Protein AF-A0AAN5CYM4-F1 (afdb_monomer_lite)

Radius of gyration: 32.14 Å; chains: 1; bounding box: 66×29×94 Å

InterPro domains:
  IPR053286 Nematode receptor-like srab [PTHR46561] (85-152)

pLDDT: mean 82.26, std 7.5, range [49.12, 93.06]

Secondary structure (DSSP, 8-state):
-HHHHHHHHHHHHH-HHHHHHHHHHHHHHHHHHHHHHHHHHGGGG----HHHHHHHHHHHHHHHHHHHHHHHHHHHHHHHHHHHHHHHHHHHHHHHHHHHHHHHHHHHHHHHHHHHHHHHTT--GGGHHHHHHHHHHHTTHHHHHHHHHTT-

Structure (mmCIF, N/CA/C/O backbone):
data_AF-A0AAN5CYM4-F1
#
_entry.id   AF-A0AAN5CYM4-F1
#
loop_
_atom_site.group_PDB
_atom_site.id
_atom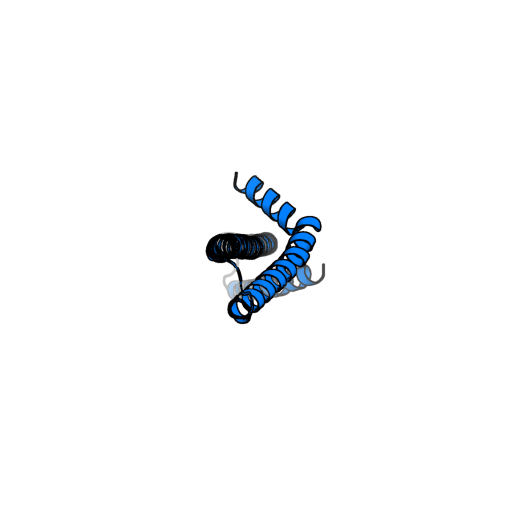_site.type_symbol
_atom_site.label_atom_id
_atom_site.label_alt_id
_atom_site.label_comp_id
_atom_site.label_asym_id
_atom_site.label_entity_id
_atom_site.label_seq_id
_atom_site.pdbx_PDB_ins_code
_atom_site.Cartn_x
_atom_site.Cartn_y
_atom_site.Cartn_z
_atom_site.occupancy
_atom_site.B_iso_or_equiv
_atom_site.auth_seq_id
_atom_site.auth_comp_id
_atom_site.auth_asym_id
_atom_site.auth_atom_id
_atom_site.pdbx_PDB_model_num
ATOM 1 N N . MET A 1 1 ? -12.577 7.439 -14.307 1.00 61.38 1 MET A N 1
ATOM 2 C CA . MET A 1 1 ? -12.907 6.388 -13.323 1.00 61.38 1 MET A CA 1
ATOM 3 C C . MET A 1 1 ? -11.675 5.782 -12.650 1.00 61.38 1 MET A C 1
ATOM 5 O O . MET A 1 1 ? -11.422 6.176 -11.529 1.00 61.38 1 MET A O 1
ATOM 9 N N . LEU A 1 2 ? -10.866 4.908 -13.283 1.00 70.88 2 LEU A N 1
ATOM 10 C CA . LEU A 1 2 ? -9.696 4.299 -12.599 1.00 70.88 2 LEU A CA 1
ATOM 11 C C . LEU A 1 2 ? -8.661 5.344 -12.127 1.00 70.88 2 LEU A C 1
ATOM 13 O O . LEU A 1 2 ? -8.159 5.253 -11.011 1.00 70.88 2 LEU A O 1
ATOM 17 N N . ASN A 1 3 ? -8.380 6.354 -12.961 1.00 75.44 3 ASN A N 1
ATOM 18 C CA . ASN A 1 3 ? -7.470 7.445 -12.595 1.00 75.44 3 ASN A CA 1
ATOM 19 C C . ASN A 1 3 ? -7.988 8.272 -11.413 1.00 75.44 3 ASN A C 1
ATOM 21 O O . ASN A 1 3 ? -7.217 8.554 -10.509 1.00 75.44 3 ASN A O 1
ATOM 25 N N . GLU A 1 4 ? -9.281 8.601 -11.388 1.00 77.88 4 GLU A N 1
ATOM 26 C CA . GLU A 1 4 ? -9.890 9.384 -10.300 1.00 77.88 4 GLU A CA 1
ATOM 27 C C . GLU A 1 4 ? -9.833 8.607 -8.979 1.00 77.88 4 GLU A C 1
ATOM 29 O O . GLU A 1 4 ? -9.371 9.133 -7.975 1.00 77.88 4 GLU A O 1
ATOM 34 N N . THR A 1 5 ? -10.168 7.309 -8.995 1.00 75.44 5 THR A N 1
ATOM 35 C CA . THR A 1 5 ? -10.060 6.469 -7.791 1.00 75.44 5 THR A CA 1
ATOM 36 C C . THR A 1 5 ? -8.624 6.320 -7.289 1.00 75.44 5 THR A C 1
ATOM 38 O O . THR A 1 5 ? -8.405 6.160 -6.090 1.00 75.44 5 THR A O 1
ATOM 41 N N . LEU A 1 6 ? -7.641 6.359 -8.195 1.00 73.94 6 LEU A N 1
ATOM 42 C CA . LEU A 1 6 ? -6.227 6.285 -7.839 1.00 73.94 6 LEU A CA 1
ATOM 43 C C . LEU A 1 6 ? -5.735 7.615 -7.255 1.00 73.94 6 LEU A C 1
ATOM 45 O O . LEU A 1 6 ? -5.018 7.602 -6.261 1.00 73.94 6 LEU A O 1
ATOM 49 N N . GLU A 1 7 ? -6.133 8.748 -7.836 1.00 79.69 7 GLU A N 1
ATOM 50 C CA . GLU A 1 7 ? -5.806 10.084 -7.326 1.00 79.69 7 GLU A CA 1
ATOM 51 C C . GLU A 1 7 ? -6.397 10.311 -5.934 1.00 79.69 7 GLU A C 1
ATOM 53 O O . GLU A 1 7 ? -5.678 10.751 -5.036 1.00 79.69 7 GLU A O 1
ATOM 58 N N . ASP A 1 8 ? -7.650 9.909 -5.717 1.00 78.06 8 ASP A N 1
ATOM 59 C CA . ASP A 1 8 ? -8.285 9.961 -4.401 1.00 78.06 8 ASP A CA 1
ATOM 60 C C . ASP A 1 8 ? -7.533 9.080 -3.395 1.00 78.06 8 ASP A C 1
ATOM 62 O O . ASP A 1 8 ? -7.207 9.522 -2.292 1.00 78.06 8 ASP A O 1
ATOM 66 N N . ALA A 1 9 ? -7.188 7.843 -3.767 1.00 70.38 9 ALA A N 1
ATOM 67 C CA . ALA A 1 9 ? -6.444 6.936 -2.896 1.00 70.38 9 ALA A CA 1
ATOM 68 C C . ALA A 1 9 ? -5.044 7.468 -2.547 1.00 70.38 9 ALA A C 1
ATOM 70 O O . ALA A 1 9 ? -4.625 7.380 -1.389 1.00 70.38 9 ALA A O 1
ATOM 71 N N . ILE A 1 10 ? -4.334 8.052 -3.517 1.00 77.75 10 ILE A N 1
ATOM 72 C CA . ILE A 1 10 ? -3.033 8.694 -3.300 1.00 77.75 10 ILE A CA 1
ATOM 73 C C . ILE A 1 10 ? -3.204 9.876 -2.345 1.00 77.75 10 ILE A C 1
ATOM 75 O O . ILE A 1 10 ? -2.502 9.936 -1.335 1.00 77.75 10 ILE A O 1
ATOM 79 N N . PHE A 1 11 ? -4.187 10.744 -2.585 1.00 82.38 11 PHE A N 1
ATOM 80 C CA . PHE A 1 11 ? -4.492 11.883 -1.722 1.00 82.38 11 PHE A CA 1
ATOM 81 C C . PHE A 1 11 ? -4.794 11.453 -0.278 1.00 82.38 11 PHE A C 1
ATOM 83 O O . PHE A 1 11 ? -4.251 12.019 0.676 1.00 82.38 11 PHE A O 1
ATOM 90 N N . TYR A 1 12 ? -5.593 10.398 -0.095 1.00 75.44 12 TYR A N 1
ATOM 91 C CA . TYR A 1 12 ? -5.875 9.830 1.224 1.00 75.44 12 TYR A CA 1
ATOM 92 C C . TYR A 1 12 ? -4.632 9.221 1.879 1.00 75.44 12 TYR A C 1
ATOM 94 O O . TYR A 1 12 ? -4.428 9.409 3.080 1.00 75.44 12 TYR A O 1
ATOM 102 N N . SER A 1 13 ? -3.785 8.532 1.112 1.00 74.88 13 SER A N 1
ATOM 103 C CA . SER A 1 13 ? -2.544 7.942 1.625 1.00 74.88 13 SER A CA 1
ATOM 104 C C . SER A 1 13 ? -1.519 9.001 2.043 1.00 74.88 13 SER A C 1
ATOM 106 O O . SER A 1 13 ? -0.808 8.823 3.036 1.00 74.88 13 SER A O 1
ATOM 108 N N . GLU A 1 14 ? -1.471 10.133 1.335 1.00 82.81 14 GLU A N 1
ATOM 109 C CA . GLU A 1 14 ? -0.535 11.212 1.626 1.00 82.81 14 GLU A CA 1
ATOM 110 C C . GLU A 1 14 ? -1.007 12.107 2.772 1.00 82.81 14 GLU A C 1
ATOM 112 O O . GLU A 1 14 ? -0.173 12.613 3.529 1.00 82.81 14 GLU A O 1
ATOM 117 N N . SER A 1 15 ? -2.322 12.218 2.978 1.00 86.81 15 SER A N 1
ATOM 118 C CA . SER A 1 15 ? -2.929 13.077 3.992 1.00 86.81 15 SER A CA 1
ATOM 119 C C . SER A 1 15 ? -2.412 12.797 5.410 1.00 86.81 15 SER A C 1
ATOM 121 O O . SER A 1 15 ? -2.691 11.768 6.032 1.00 86.81 15 SER A O 1
ATOM 123 N N . VAL A 1 16 ? -1.688 13.774 5.969 1.00 86.56 16 VAL A N 1
ATOM 124 C CA . VAL A 1 16 ? -1.220 13.772 7.368 1.00 86.56 16 VAL A CA 1
ATOM 125 C C . VAL A 1 16 ? -2.398 13.629 8.332 1.00 86.56 16 VAL A C 1
ATOM 127 O O . VAL A 1 16 ? -2.294 12.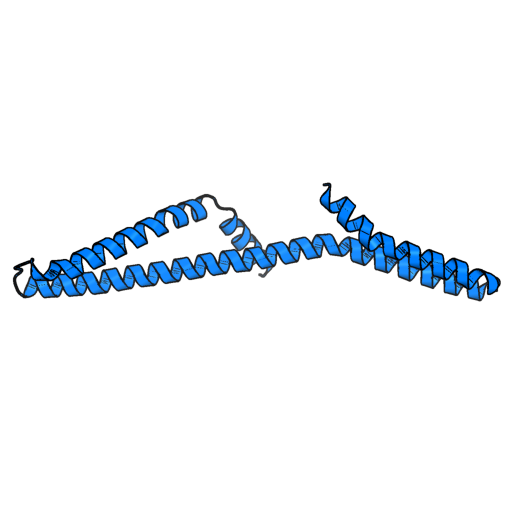943 9.346 1.00 86.56 16 VAL A O 1
ATOM 130 N N . TYR A 1 17 ? -3.542 14.222 7.985 1.00 87.00 17 TYR A N 1
ATOM 131 C CA . TYR A 1 17 ? -4.753 14.164 8.791 1.00 87.00 17 TYR A CA 1
ATOM 132 C C . TYR A 1 17 ? -5.255 12.728 8.979 1.00 87.00 17 TYR A C 1
ATOM 134 O O . TYR A 1 17 ? -5.535 12.336 10.111 1.00 87.00 17 TYR A O 1
ATOM 142 N N . LEU A 1 18 ? -5.309 11.922 7.911 1.00 81.75 18 LEU A N 1
ATOM 143 C CA . LEU A 1 18 ? -5.763 10.529 8.000 1.00 81.75 18 LEU A CA 1
ATOM 144 C C . LEU A 1 18 ? -4.815 9.690 8.869 1.00 81.75 18 LEU A C 1
ATOM 146 O O . LEU A 1 18 ? -5.270 8.925 9.719 1.00 81.75 18 LEU A O 1
ATOM 150 N N . ARG A 1 19 ? -3.498 9.881 8.719 1.00 82.88 19 ARG A N 1
ATOM 151 C CA . ARG A 1 19 ? -2.488 9.174 9.525 1.00 82.88 19 ARG A CA 1
ATOM 152 C C . ARG A 1 19 ? -2.579 9.533 11.004 1.00 82.88 19 ARG A C 1
ATOM 154 O O . ARG A 1 19 ? -2.575 8.640 11.845 1.00 82.88 19 ARG A O 1
ATOM 161 N N . VAL A 1 20 ? -2.705 10.823 11.322 1.00 87.44 20 VAL A N 1
ATOM 162 C CA . VAL A 1 20 ? -2.874 11.297 12.705 1.00 87.44 20 VAL A CA 1
ATOM 163 C C . VAL A 1 20 ? -4.190 10.786 13.287 1.00 87.44 20 VAL A C 1
ATOM 165 O O . VAL A 1 20 ? -4.211 10.294 14.412 1.00 87.44 20 VAL A O 1
ATOM 168 N N . MET A 1 21 ? -5.280 10.831 12.518 1.00 86.94 21 MET A N 1
ATOM 169 C CA . MET A 1 21 ? -6.576 10.315 12.950 1.00 86.94 21 MET A CA 1
ATOM 170 C C . MET A 1 21 ? -6.504 8.820 13.282 1.00 86.94 21 MET A C 1
ATOM 172 O O . MET A 1 21 ? -6.947 8.428 14.359 1.00 86.94 21 MET A O 1
ATOM 176 N N . LEU A 1 22 ? -5.922 7.995 12.405 1.00 84.25 22 LEU A N 1
ATOM 177 C CA . LEU A 1 22 ? -5.741 6.558 12.643 1.00 84.25 22 LEU A CA 1
ATOM 178 C C . LEU A 1 22 ? -4.835 6.294 13.855 1.00 84.25 22 LEU A C 1
ATOM 180 O O . LEU A 1 22 ? -5.161 5.454 14.699 1.00 84.25 22 LEU A O 1
ATOM 184 N N . ALA A 1 23 ? -3.737 7.044 13.981 1.00 86.62 23 ALA A N 1
ATOM 185 C CA . ALA A 1 23 ? -2.792 6.923 15.089 1.00 86.62 23 ALA A CA 1
ATOM 186 C C . ALA A 1 23 ? -3.410 7.291 16.444 1.00 86.62 23 ALA A C 1
ATOM 188 O O . ALA A 1 23 ? -3.042 6.700 17.453 1.00 86.62 23 ALA A O 1
ATOM 189 N N . VAL A 1 24 ? -4.358 8.231 16.480 1.00 90.19 24 VAL A N 1
ATOM 190 C CA . VAL A 1 24 ? -5.070 8.629 17.705 1.00 90.19 24 VAL A CA 1
ATOM 191 C C . VAL A 1 24 ? -6.263 7.713 17.992 1.00 90.19 24 VAL A C 1
ATOM 193 O O . VAL A 1 24 ? -6.499 7.349 19.143 1.00 90.19 24 VAL A O 1
ATOM 196 N N . ARG A 1 25 ? -7.020 7.299 16.971 1.00 86.94 25 ARG A N 1
ATOM 197 C CA . ARG A 1 25 ? -8.218 6.461 17.155 1.00 86.94 25 ARG A CA 1
ATOM 198 C C . ARG A 1 25 ? -7.891 5.038 17.597 1.00 86.94 25 ARG A C 1
ATOM 200 O O . ARG A 1 25 ? -8.600 4.500 18.442 1.00 86.94 25 ARG A O 1
ATOM 207 N N . THR A 1 26 ? -6.806 4.454 17.094 1.00 84.88 26 THR A N 1
ATOM 208 C CA . THR A 1 26 ? -6.377 3.093 17.459 1.00 84.88 26 THR A CA 1
ATOM 209 C C . THR A 1 26 ? -6.125 2.921 18.969 1.00 84.88 26 THR A C 1
ATOM 211 O O . THR A 1 26 ? -6.740 2.039 19.571 1.00 84.88 26 THR A O 1
ATOM 214 N N . PRO A 1 27 ? -5.300 3.748 19.645 1.00 89.88 27 PRO A N 1
ATOM 215 C CA . PRO A 1 27 ? -5.083 3.618 21.084 1.00 89.88 27 PRO A CA 1
ATOM 216 C C . PRO A 1 27 ? -6.343 3.939 21.893 1.00 89.88 27 PRO A C 1
ATOM 218 O O . PRO A 1 27 ? -6.588 3.273 22.896 1.00 89.88 27 PRO A O 1
ATOM 221 N N . LEU A 1 28 ? -7.175 4.893 21.456 1.00 85.56 28 LEU A N 1
ATOM 222 C CA . LEU A 1 28 ? -8.454 5.179 22.114 1.00 85.56 28 LEU A CA 1
ATOM 223 C C . LEU A 1 28 ? -9.401 3.974 22.073 1.00 85.56 28 LEU A C 1
ATOM 225 O O . LEU A 1 28 ? -10.020 3.659 23.087 1.00 85.56 28 LEU A O 1
ATOM 229 N N . LEU A 1 29 ? -9.476 3.269 20.941 1.00 87.75 29 LEU A N 1
ATOM 230 C CA . LEU A 1 29 ? -10.248 2.034 20.809 1.00 87.75 29 LEU A CA 1
ATOM 231 C C . LEU A 1 29 ? -9.725 0.945 21.759 1.00 87.75 29 LEU A C 1
ATOM 233 O O . LEU A 1 29 ? -10.515 0.302 22.448 1.00 87.75 29 LEU A O 1
ATOM 237 N N . CYS A 1 30 ? -8.404 0.772 21.846 1.00 89.44 30 CYS A N 1
ATOM 238 C CA . CYS A 1 30 ? -7.787 -0.178 22.773 1.00 89.44 30 CYS A CA 1
ATOM 239 C C . CYS A 1 30 ? -8.100 0.164 24.236 1.00 89.44 30 CYS A C 1
ATOM 241 O O . CYS A 1 30 ? -8.495 -0.715 25.002 1.00 89.44 30 CYS A O 1
ATOM 243 N N . ILE A 1 31 ? -7.978 1.439 24.621 1.00 90.62 31 ILE A N 1
ATOM 244 C CA . ILE A 1 31 ? -8.317 1.913 25.969 1.00 90.62 31 ILE A CA 1
ATOM 245 C C . ILE A 1 31 ? -9.800 1.662 26.256 1.00 90.62 31 ILE A C 1
ATOM 247 O O . ILE A 1 31 ? -10.130 1.130 27.313 1.00 90.62 31 ILE A O 1
ATOM 251 N N . ALA A 1 32 ? -10.691 1.984 25.315 1.00 86.44 32 ALA A N 1
ATOM 252 C CA . ALA A 1 32 ? -12.125 1.756 25.461 1.00 86.44 32 ALA A CA 1
ATOM 253 C C . ALA A 1 32 ? -12.445 0.270 25.680 1.00 86.44 32 ALA A C 1
ATOM 255 O O . ALA A 1 32 ? -13.188 -0.053 26.602 1.00 86.44 32 ALA A O 1
ATOM 256 N N . LEU A 1 33 ? -11.839 -0.636 24.905 1.00 88.75 33 LEU A N 1
ATOM 257 C CA . LEU A 1 33 ? -12.013 -2.082 25.072 1.00 88.75 33 LEU A CA 1
ATOM 258 C C . LEU A 1 33 ? -11.501 -2.574 26.431 1.00 88.75 33 LEU A C 1
ATOM 260 O O . LEU A 1 33 ? -12.191 -3.342 27.100 1.00 88.75 33 LEU A O 1
ATOM 264 N N . VAL A 1 34 ? -10.334 -2.102 26.878 1.00 92.69 34 VAL A N 1
ATOM 265 C CA . VAL A 1 34 ? -9.786 -2.448 28.200 1.00 92.69 34 VAL A CA 1
ATOM 266 C C . VAL A 1 34 ? -10.715 -1.970 29.316 1.00 92.69 34 VAL A C 1
ATOM 268 O O . VAL A 1 34 ? -11.047 -2.748 30.210 1.00 92.69 34 VAL A O 1
ATOM 271 N N . LEU A 1 35 ? -11.193 -0.725 29.248 1.00 88.81 35 LEU A N 1
ATOM 272 C CA . LEU A 1 35 ? -12.150 -0.183 30.215 1.00 88.81 35 LEU A CA 1
ATOM 273 C C . LEU A 1 35 ? -13.465 -0.970 30.212 1.00 88.81 35 LEU A C 1
ATOM 275 O O . LEU A 1 35 ? -14.013 -1.243 31.279 1.00 88.81 35 LEU A O 1
ATOM 279 N N . LEU A 1 36 ? -13.940 -1.389 29.037 1.00 88.44 36 LEU A N 1
ATOM 280 C CA . LEU A 1 36 ? -15.147 -2.199 28.885 1.00 88.44 36 LEU A CA 1
ATOM 281 C C . LEU A 1 36 ? -14.987 -3.573 29.559 1.00 88.44 36 LEU A C 1
ATOM 283 O O . LEU A 1 36 ? -15.875 -4.013 30.290 1.00 88.44 36 LEU A O 1
ATOM 287 N N . VAL A 1 37 ? -13.835 -4.226 29.381 1.00 90.38 37 VAL A N 1
ATOM 288 C CA . VAL A 1 37 ? -13.506 -5.501 30.039 1.00 90.38 37 VAL A CA 1
ATOM 289 C C . VAL A 1 37 ? -13.405 -5.327 31.556 1.00 90.38 37 VAL A C 1
ATOM 291 O O . VAL A 1 37 ? -13.994 -6.109 32.301 1.00 90.38 37 VAL A O 1
ATOM 294 N N . ILE A 1 38 ? -12.726 -4.280 32.036 1.00 93.06 38 ILE A N 1
ATOM 295 C CA . ILE A 1 38 ? -12.613 -3.982 33.474 1.00 93.06 38 ILE A CA 1
ATOM 296 C C . ILE A 1 38 ? -13.997 -3.742 34.089 1.00 93.06 38 ILE A C 1
ATOM 298 O O . ILE A 1 38 ? -14.287 -4.263 35.171 1.00 93.06 38 ILE A O 1
ATOM 302 N N . LEU A 1 39 ? -14.859 -2.986 33.405 1.00 87.62 39 LEU A N 1
ATOM 303 C CA . LEU A 1 39 ? -16.237 -2.745 33.826 1.00 87.62 39 LEU A CA 1
ATOM 304 C C . LEU A 1 39 ? -17.020 -4.063 33.907 1.00 87.62 39 LEU A C 1
ATOM 306 O O . LEU A 1 39 ? -17.709 -4.309 34.897 1.00 87.62 39 LEU A O 1
ATOM 310 N N . HIS A 1 40 ? -16.868 -4.937 32.908 1.00 88.00 40 HIS A N 1
ATOM 311 C CA . HIS A 1 40 ? -17.527 -6.240 32.879 1.00 88.00 40 HIS A CA 1
ATOM 312 C C . HIS A 1 40 ? -17.088 -7.142 34.038 1.00 88.00 40 HIS A C 1
ATOM 314 O O . HIS A 1 40 ? -17.931 -7.744 34.700 1.00 88.00 40 HIS A O 1
ATOM 320 N N . LEU A 1 41 ? -15.787 -7.206 34.332 1.00 92.25 41 LEU A N 1
ATOM 321 C CA . LEU A 1 41 ? -15.248 -8.015 35.430 1.00 92.25 41 LEU A CA 1
ATOM 322 C C . LEU A 1 41 ? -15.708 -7.501 36.803 1.00 92.25 41 LEU A C 1
ATOM 324 O O . LEU A 1 41 ? -16.038 -8.284 37.697 1.00 92.25 41 LEU A O 1
ATOM 328 N N . ASN A 1 42 ? -15.797 -6.180 36.967 1.00 91.19 42 ASN A N 1
ATOM 329 C CA . ASN A 1 42 ? -16.236 -5.557 38.216 1.00 91.19 42 ASN A CA 1
ATOM 330 C C . ASN A 1 42 ? -17.763 -5.437 38.352 1.00 91.19 42 ASN A C 1
ATOM 332 O O . ASN A 1 42 ? -18.231 -4.944 39.379 1.00 91.19 42 ASN A O 1
ATOM 336 N N . ARG A 1 43 ? -18.555 -5.932 37.385 1.00 87.38 43 ARG A N 1
ATOM 337 C CA . ARG A 1 43 ? -20.027 -5.806 37.389 1.00 87.38 43 ARG A CA 1
ATOM 338 C C . ARG A 1 43 ? -20.689 -6.323 38.667 1.00 87.38 43 ARG A C 1
ATOM 340 O O . ARG A 1 43 ? -21.712 -5.796 39.080 1.00 87.38 43 ARG A O 1
ATOM 347 N N . HIS A 1 44 ? -20.107 -7.347 39.292 1.00 85.12 44 HIS A N 1
ATOM 348 C CA . HIS A 1 44 ? -20.663 -8.001 40.478 1.00 85.12 44 HIS A CA 1
ATOM 349 C C . HIS A 1 44 ? -20.626 -7.114 41.734 1.00 85.12 44 HIS A C 1
ATOM 351 O O . HIS A 1 44 ? -21.388 -7.354 42.663 1.00 85.12 44 HIS A O 1
ATOM 357 N N . LYS A 1 45 ? -19.760 -6.090 41.769 1.00 87.19 45 LYS A N 1
ATOM 358 C CA . LYS A 1 45 ? -19.649 -5.154 42.902 1.00 87.19 45 LYS A CA 1
ATOM 359 C C . LYS A 1 45 ? -20.693 -4.040 42.863 1.00 87.19 45 LYS A C 1
ATOM 361 O O . LYS A 1 45 ? -20.907 -3.371 43.870 1.00 87.19 45 LYS A O 1
ATOM 366 N N . PHE A 1 46 ? -21.341 -3.827 41.721 1.00 79.50 46 PHE A N 1
ATOM 367 C CA . PHE A 1 46 ? -22.370 -2.808 41.583 1.00 79.50 46 PHE A CA 1
ATOM 368 C C . PHE A 1 46 ? -23.710 -3.368 42.078 1.00 79.50 46 PHE A C 1
ATOM 370 O O . PHE A 1 46 ? -24.414 -4.067 41.352 1.00 79.50 46 PHE A O 1
ATOM 377 N N . VAL A 1 47 ? -24.062 -3.053 43.331 1.00 65.81 47 VAL A N 1
ATOM 378 C CA . VAL A 1 47 ? -25.382 -3.325 43.934 1.00 65.81 47 VAL A CA 1
ATOM 379 C C . VAL A 1 47 ? -26.397 -2.341 43.349 1.00 65.81 47 VAL A C 1
ATOM 381 O O . VAL A 1 47 ? -26.797 -1.358 43.965 1.00 65.81 47 VAL A O 1
ATOM 384 N N . ALA A 1 48 ? -26.739 -2.556 42.087 1.00 64.31 48 ALA A N 1
ATOM 385 C CA . ALA A 1 48 ? -27.651 -1.720 41.331 1.00 64.31 48 ALA A CA 1
ATOM 386 C C . ALA A 1 48 ? -29.052 -2.345 41.319 1.00 64.31 48 ALA A C 1
ATOM 388 O O . ALA A 1 48 ? -29.193 -3.554 41.128 1.00 64.31 48 ALA A O 1
ATOM 389 N N . HIS A 1 49 ? -30.096 -1.521 41.471 1.00 86.75 49 HIS A N 1
ATOM 390 C CA . HIS A 1 49 ? -31.479 -1.936 41.218 1.00 86.75 49 HIS A CA 1
ATOM 391 C C . HIS A 1 49 ? -31.598 -2.655 39.863 1.00 86.75 49 HIS A C 1
ATOM 393 O O . HIS A 1 49 ? -30.907 -2.312 38.901 1.00 86.75 49 HIS A O 1
ATOM 399 N N . HIS A 1 50 ? -32.514 -3.623 39.774 1.00 89.06 50 HIS A N 1
ATOM 400 C CA . HIS A 1 50 ? -32.711 -4.471 38.592 1.00 89.06 50 HIS A CA 1
ATOM 401 C C . HIS A 1 50 ? -32.801 -3.676 37.270 1.00 89.06 50 HIS A C 1
ATOM 403 O O . HIS A 1 50 ? -32.208 -4.070 36.268 1.00 89.06 50 HIS A O 1
ATOM 409 N N . SER A 1 51 ? -33.465 -2.514 37.272 1.00 90.94 51 SER A N 1
ATOM 410 C CA . SER A 1 51 ? -33.575 -1.628 36.101 1.00 90.94 51 SER A CA 1
ATOM 411 C C . SER A 1 51 ? -32.230 -1.057 35.630 1.00 90.94 51 SER A C 1
ATOM 413 O O . SER A 1 51 ? -31.969 -1.011 34.428 1.00 90.94 51 SER A O 1
ATOM 415 N N . LEU A 1 52 ? -31.349 -0.668 36.555 1.00 85.69 52 LEU A N 1
ATOM 416 C CA . LEU A 1 52 ? -30.031 -0.115 36.235 1.00 85.69 52 LEU A CA 1
ATOM 417 C C . LEU A 1 52 ? -29.087 -1.194 35.680 1.00 85.69 52 LEU A C 1
ATOM 419 O O . LEU A 1 52 ? -28.290 -0.912 34.789 1.00 85.69 52 LEU A O 1
ATOM 423 N N . SER A 1 53 ? -29.223 -2.445 36.136 1.00 86.44 53 SER A N 1
ATOM 424 C CA . SER A 1 53 ? -28.467 -3.575 35.579 1.00 86.44 53 SER A CA 1
ATOM 425 C C . SER A 1 53 ? -28.824 -3.844 34.110 1.00 86.44 53 SER A C 1
ATOM 427 O O . SER A 1 53 ? -27.932 -4.042 33.283 1.00 86.44 53 SER A O 1
ATOM 429 N N . VAL A 1 54 ? -30.116 -3.788 33.757 1.00 90.25 54 VAL A N 1
ATOM 430 C CA . VAL A 1 54 ? -30.578 -3.955 32.366 1.00 90.25 54 VAL A CA 1
ATOM 431 C C . VAL A 1 54 ? -30.044 -2.837 31.470 1.00 90.25 54 VAL A C 1
ATOM 433 O O . VAL A 1 54 ? -29.525 -3.120 30.388 1.00 90.25 54 VAL A O 1
ATOM 436 N N . LEU A 1 55 ? -30.110 -1.582 31.931 1.00 88.94 55 LEU A N 1
ATOM 437 C CA . LEU A 1 55 ? -29.579 -0.440 31.183 1.00 88.94 55 LEU A CA 1
ATOM 438 C C . LEU A 1 55 ? -28.070 -0.579 30.942 1.00 88.94 55 LEU A C 1
ATOM 440 O O . LEU A 1 55 ? -27.612 -0.370 29.820 1.00 88.94 55 LEU A O 1
ATOM 444 N N . LEU A 1 56 ? -27.306 -0.977 31.965 1.00 86.31 56 LEU A N 1
ATOM 445 C CA . LEU A 1 56 ? -25.859 -1.159 31.847 1.00 86.31 56 LEU A CA 1
ATOM 446 C C . LEU A 1 56 ? -25.504 -2.282 30.861 1.00 86.31 56 LEU A C 1
ATOM 448 O O . LEU A 1 56 ? -24.582 -2.116 30.068 1.00 86.31 56 LEU A O 1
ATOM 452 N N . ASN A 1 57 ? -26.253 -3.391 30.854 1.00 87.44 57 ASN A N 1
ATOM 453 C CA . ASN A 1 57 ? -26.062 -4.470 29.879 1.00 87.44 57 ASN A CA 1
ATOM 454 C C . ASN A 1 57 ? -26.374 -4.011 28.448 1.00 87.44 57 ASN A C 1
ATOM 456 O O . ASN A 1 57 ? -25.613 -4.315 27.534 1.00 87.44 57 ASN A O 1
ATOM 460 N N . CYS A 1 58 ? -27.455 -3.251 28.250 1.00 90.12 58 CYS A N 1
ATOM 461 C CA . CYS A 1 58 ? -27.796 -2.687 26.942 1.00 90.12 58 CYS A CA 1
ATOM 462 C C . CYS A 1 58 ? -26.700 -1.730 26.448 1.00 90.12 58 CYS A C 1
ATOM 464 O O . CYS A 1 58 ? -26.215 -1.858 25.325 1.00 90.12 58 CYS A O 1
ATOM 466 N N . HIS A 1 59 ? -26.244 -0.826 27.319 1.00 85.50 59 HIS A N 1
ATOM 467 C CA . HIS A 1 59 ? -25.164 0.102 27.002 1.00 85.50 59 HIS A CA 1
ATOM 468 C C . HIS A 1 59 ? -23.849 -0.627 26.700 1.00 85.50 59 HIS A C 1
ATOM 470 O O . HIS A 1 59 ? -23.169 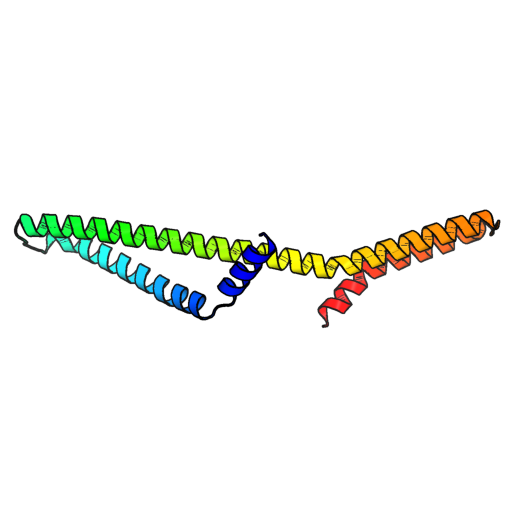-0.289 25.737 1.00 85.50 59 HIS A O 1
ATOM 476 N N . PHE A 1 60 ? -23.511 -1.663 27.470 1.00 87.56 60 PHE A N 1
ATOM 477 C CA . PHE A 1 60 ? -22.334 -2.495 27.227 1.00 87.56 60 PHE A CA 1
ATOM 478 C C . PHE A 1 60 ? -22.382 -3.157 25.848 1.00 87.56 60 PHE A C 1
ATOM 480 O O . PHE A 1 60 ? -21.408 -3.081 25.103 1.00 87.56 60 PHE A O 1
ATOM 487 N N . VAL A 1 61 ? -23.516 -3.768 25.490 1.00 87.38 61 VAL A N 1
ATOM 488 C CA . VAL A 1 61 ? -23.704 -4.406 24.179 1.00 87.38 61 VAL A CA 1
ATOM 489 C C . VAL A 1 61 ? -23.582 -3.377 23.057 1.00 87.38 61 VAL A C 1
ATOM 491 O O . VAL A 1 61 ? -22.865 -3.617 22.090 1.00 87.38 61 VAL A O 1
ATOM 494 N N . TRP A 1 62 ? -24.218 -2.213 23.199 1.00 87.44 62 TRP A N 1
ATOM 495 C CA . TRP A 1 62 ? -24.138 -1.146 22.203 1.00 87.44 62 TRP A CA 1
ATOM 496 C C . TRP A 1 62 ? -22.706 -0.631 22.013 1.00 87.44 62 TRP A C 1
ATOM 498 O O . TRP A 1 62 ? -22.220 -0.551 20.886 1.00 87.44 62 TRP A O 1
ATOM 508 N N . THR A 1 63 ? -22.002 -0.335 23.106 1.00 86.00 63 THR A N 1
ATOM 509 C CA . THR A 1 63 ? -20.612 0.135 23.059 1.00 86.00 63 THR A CA 1
ATOM 510 C C . THR A 1 63 ? -19.686 -0.933 22.484 1.00 86.00 63 THR A C 1
ATOM 512 O O . THR A 1 63 ? -18.817 -0.613 21.678 1.00 86.00 63 THR A O 1
ATOM 515 N N . PHE A 1 64 ? -19.904 -2.210 22.811 1.00 86.50 64 PHE A N 1
ATOM 516 C CA . PHE A 1 64 ? -19.161 -3.317 22.214 1.00 86.50 64 PHE A CA 1
ATOM 517 C C . PHE A 1 64 ? -19.371 -3.397 20.695 1.00 86.50 64 PHE A C 1
ATOM 519 O O . PHE A 1 64 ? -18.393 -3.480 19.953 1.00 86.50 64 PHE A O 1
ATOM 526 N N . ILE A 1 65 ? -20.621 -3.309 20.222 1.00 88.69 65 ILE A N 1
ATOM 527 C CA . ILE A 1 65 ? -20.944 -3.286 18.786 1.00 88.69 65 ILE A CA 1
ATOM 528 C C . ILE A 1 65 ? -20.260 -2.097 18.103 1.00 88.69 65 ILE A C 1
ATOM 530 O O . ILE A 1 65 ? -19.646 -2.262 17.052 1.00 88.69 65 ILE A O 1
ATOM 534 N N . LEU A 1 66 ? -20.313 -0.909 18.709 1.00 85.25 66 LEU A N 1
ATOM 535 C CA . LEU A 1 66 ? -19.710 0.299 18.150 1.00 85.25 66 LEU A CA 1
ATOM 536 C C . LEU A 1 66 ? -18.177 0.197 18.069 1.00 85.25 66 LEU A C 1
ATOM 538 O O . LEU A 1 66 ? -17.586 0.550 17.045 1.00 85.25 66 LEU A O 1
ATOM 542 N N . CYS A 1 67 ? -17.530 -0.343 19.107 1.00 88.44 67 CYS A N 1
ATOM 543 C CA . CYS A 1 67 ? -16.098 -0.640 19.092 1.00 88.44 67 CYS A CA 1
ATOM 544 C C . CYS A 1 67 ? -15.744 -1.671 18.014 1.00 88.44 67 CYS A C 1
ATOM 546 O O . CYS A 1 67 ? -14.760 -1.488 17.301 1.00 88.44 67 CYS A O 1
ATOM 548 N N . PHE A 1 68 ? -16.550 -2.722 17.857 1.00 87.56 68 PHE A N 1
ATOM 549 C CA . PHE A 1 68 ? -16.332 -3.743 16.837 1.00 87.56 68 PHE A CA 1
ATOM 550 C C . PHE A 1 68 ? -16.452 -3.176 15.416 1.00 87.56 68 PHE A C 1
ATOM 552 O O . PHE A 1 68 ? -15.552 -3.378 14.605 1.00 87.56 68 PHE A O 1
ATOM 559 N N . ILE A 1 69 ? -17.507 -2.406 15.125 1.00 91.56 69 ILE A N 1
ATOM 560 C CA . ILE A 1 69 ? -17.686 -1.745 13.821 1.00 91.56 69 ILE A CA 1
ATOM 561 C C . ILE A 1 69 ? -16.506 -0.815 13.529 1.00 91.56 69 ILE A C 1
ATOM 563 O O . ILE A 1 69 ? -15.941 -0.860 12.440 1.00 91.56 69 ILE A O 1
ATOM 567 N N . THR A 1 70 ? -16.086 -0.020 14.517 1.00 88.62 70 THR A N 1
ATOM 568 C CA . THR A 1 70 ? -14.940 0.889 14.365 1.00 88.62 70 THR A CA 1
ATOM 569 C C . THR A 1 70 ? -13.646 0.123 14.086 1.00 88.62 70 THR A C 1
ATOM 571 O O . THR A 1 70 ? -12.852 0.550 13.250 1.00 88.62 70 THR A O 1
ATOM 574 N N . ALA A 1 71 ? -13.437 -1.019 14.749 1.00 87.94 71 ALA A N 1
ATOM 575 C CA . ALA A 1 71 ? -12.287 -1.883 14.500 1.00 87.94 71 ALA A CA 1
ATOM 576 C C . ALA A 1 71 ? -12.287 -2.409 13.058 1.00 87.94 71 ALA A C 1
ATOM 578 O O . ALA A 1 71 ? -11.275 -2.302 12.370 1.00 87.94 71 ALA A O 1
ATOM 579 N N . VAL A 1 72 ? -13.424 -2.935 12.588 1.00 91.62 72 VAL A N 1
ATOM 580 C CA . VAL A 1 72 ? -13.584 -3.445 11.216 1.00 91.62 72 VAL A CA 1
ATOM 581 C C . VAL A 1 72 ? -13.324 -2.344 10.186 1.00 91.62 72 VAL A C 1
ATOM 583 O O . VAL A 1 72 ? -12.585 -2.572 9.231 1.00 91.62 72 VAL A O 1
ATOM 586 N N . ASP A 1 73 ? -13.861 -1.145 10.404 1.00 88.69 73 ASP A N 1
ATOM 587 C CA . ASP A 1 73 ? -13.643 0.019 9.539 1.00 88.69 73 ASP A CA 1
ATOM 588 C C . ASP A 1 73 ? -12.157 0.428 9.471 1.00 88.69 73 ASP A C 1
ATOM 590 O O . ASP A 1 73 ? -11.616 0.685 8.391 1.00 88.69 73 ASP A O 1
ATOM 594 N N . HIS A 1 74 ? -11.449 0.388 10.607 1.00 87.00 74 HIS A N 1
ATOM 595 C CA . HIS A 1 74 ? -10.006 0.647 10.647 1.00 87.00 74 HIS A CA 1
ATOM 596 C C . HIS A 1 74 ? -9.216 -0.429 9.899 1.00 87.00 74 HIS A C 1
ATOM 598 O O . HIS A 1 74 ? -8.335 -0.093 9.108 1.00 87.00 74 HIS A O 1
ATOM 604 N N . PHE A 1 75 ? -9.537 -1.710 10.099 1.00 87.88 75 PHE A N 1
ATOM 605 C CA . PHE A 1 75 ? -8.893 -2.801 9.365 1.00 87.88 75 PHE A CA 1
ATOM 606 C C . PHE A 1 75 ? -9.124 -2.689 7.859 1.00 87.88 75 PHE A C 1
ATOM 608 O O . PHE A 1 75 ? -8.178 -2.841 7.090 1.00 87.88 75 PHE A O 1
ATOM 615 N N . HIS A 1 76 ? -10.350 -2.374 7.439 1.00 88.06 76 HIS A N 1
ATOM 616 C CA . HIS A 1 76 ? -10.682 -2.170 6.034 1.00 88.06 76 HIS A CA 1
ATOM 617 C C . HIS A 1 76 ? -9.893 -0.998 5.432 1.00 88.06 76 HIS A C 1
ATOM 619 O O . HIS A 1 76 ? -9.292 -1.137 4.368 1.00 88.06 76 HIS A O 1
ATOM 625 N N . THR A 1 77 ? -9.820 0.130 6.143 1.00 84.44 77 THR A N 1
ATOM 626 C CA . THR A 1 77 ? -9.056 1.311 5.712 1.00 84.44 77 THR A CA 1
ATOM 627 C C . THR A 1 77 ? -7.563 1.005 5.579 1.00 84.44 77 THR A C 1
ATOM 629 O 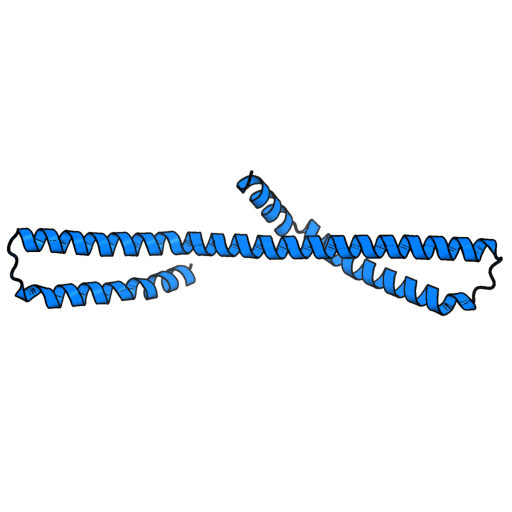O . THR A 1 77 ? -6.949 1.348 4.570 1.00 84.44 77 THR A O 1
ATOM 632 N N . ILE A 1 78 ? -6.974 0.316 6.562 1.00 84.62 78 ILE A N 1
ATOM 633 C CA . ILE A 1 78 ? -5.562 -0.096 6.529 1.00 84.62 78 ILE A CA 1
ATOM 634 C C . ILE A 1 78 ? -5.303 -1.053 5.362 1.00 84.62 78 ILE A C 1
ATOM 636 O O . ILE A 1 78 ? -4.334 -0.875 4.627 1.00 84.62 78 ILE A O 1
ATOM 640 N N . PHE A 1 79 ? -6.170 -2.049 5.169 1.00 86.75 79 PHE A N 1
ATOM 641 C CA . PHE A 1 79 ? -6.053 -2.998 4.065 1.00 86.75 79 PHE A CA 1
ATOM 642 C C . PHE A 1 79 ? -6.090 -2.290 2.706 1.00 86.75 79 PHE A C 1
ATOM 644 O O . PHE A 1 79 ? -5.233 -2.537 1.857 1.00 86.75 79 PHE A O 1
ATOM 651 N N . LEU A 1 80 ? -7.032 -1.363 2.523 1.00 83.31 80 LEU A N 1
ATOM 652 C CA . LEU A 1 80 ? -7.164 -0.587 1.295 1.00 83.31 80 LEU A CA 1
ATOM 653 C C . LEU A 1 80 ? -5.929 0.288 1.041 1.00 83.31 80 LEU A C 1
ATOM 655 O O . LEU A 1 80 ? -5.424 0.309 -0.078 1.00 83.31 80 LEU A O 1
ATOM 659 N N . LEU A 1 81 ? -5.391 0.939 2.078 1.00 81.88 81 LEU A N 1
ATOM 660 C CA . LEU A 1 81 ? -4.148 1.714 1.992 1.00 81.88 81 LEU A CA 1
ATOM 661 C C . LEU A 1 81 ? -2.959 0.847 1.553 1.00 81.88 81 LEU A C 1
ATOM 663 O O . LEU A 1 81 ? -2.218 1.242 0.657 1.00 81.88 81 LEU A O 1
ATOM 667 N N . ILE A 1 82 ? -2.789 -0.340 2.144 1.00 81.94 82 ILE A N 1
ATOM 668 C CA . ILE A 1 82 ? -1.704 -1.270 1.787 1.00 81.94 82 ILE A CA 1
ATOM 669 C C . ILE A 1 82 ? -1.847 -1.741 0.337 1.00 81.94 82 ILE A C 1
ATOM 671 O O . ILE A 1 82 ? -0.874 -1.731 -0.417 1.00 81.94 82 ILE A O 1
ATOM 675 N N . PHE A 1 83 ? -3.055 -2.132 -0.066 1.00 82.38 83 PHE A N 1
ATOM 676 C CA . PHE A 1 83 ? -3.324 -2.615 -1.416 1.00 82.38 83 PHE A CA 1
ATOM 677 C C . PHE A 1 83 ? -3.086 -1.525 -2.472 1.00 82.38 83 PHE A C 1
ATOM 679 O O . PHE A 1 83 ? -2.406 -1.759 -3.473 1.00 82.38 83 PHE A O 1
ATOM 686 N N . MET A 1 84 ? -3.578 -0.309 -2.227 1.00 76.75 84 MET A N 1
ATOM 687 C CA . MET A 1 84 ? -3.350 0.842 -3.106 1.00 76.75 84 MET A CA 1
ATOM 688 C C . MET A 1 84 ? -1.872 1.227 -3.173 1.00 76.75 84 MET A C 1
ATOM 690 O O . MET A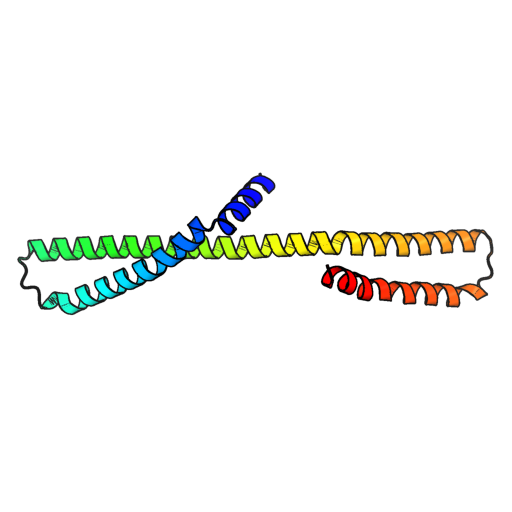 1 84 ? -1.369 1.527 -4.257 1.00 76.75 84 MET A O 1
ATOM 694 N N . TYR A 1 85 ? -1.153 1.160 -2.049 1.00 77.81 85 TYR A N 1
ATOM 695 C CA . TYR A 1 85 ? 0.291 1.374 -2.019 1.00 77.81 85 TYR A CA 1
ATOM 696 C C . TYR A 1 85 ? 1.027 0.346 -2.890 1.00 77.81 85 TYR A C 1
ATOM 698 O O . TYR A 1 85 ? 1.848 0.729 -3.720 1.00 77.81 85 TYR A O 1
ATOM 706 N N . GLN A 1 86 ? 0.681 -0.943 -2.786 1.00 77.38 86 GLN A N 1
ATOM 707 C CA . GLN A 1 86 ? 1.266 -1.988 -3.632 1.00 77.38 86 GLN A CA 1
ATOM 708 C C . GLN A 1 86 ? 0.991 -1.760 -5.122 1.00 77.38 86 GLN A C 1
ATOM 710 O O . GLN A 1 86 ? 1.904 -1.888 -5.934 1.00 77.38 86 GLN A O 1
ATOM 715 N N . ILE A 1 87 ? -0.242 -1.409 -5.501 1.00 80.19 87 ILE A N 1
ATOM 716 C CA . ILE A 1 87 ? -0.575 -1.100 -6.901 1.00 80.19 87 ILE A CA 1
ATOM 717 C C . ILE A 1 87 ? 0.224 0.104 -7.396 1.00 80.19 87 ILE A C 1
ATOM 719 O O . ILE A 1 87 ? 0.788 0.056 -8.489 1.00 80.19 87 ILE A O 1
ATOM 723 N N . THR A 1 88 ? 0.292 1.165 -6.595 1.00 77.12 88 THR A N 1
ATOM 724 C CA . THR A 1 88 ? 1.024 2.388 -6.939 1.00 77.12 88 THR A CA 1
ATOM 725 C C . THR A 1 88 ? 2.506 2.094 -7.146 1.00 77.12 88 THR A C 1
ATOM 727 O O . THR A 1 88 ? 3.085 2.523 -8.143 1.00 77.12 88 THR A O 1
ATOM 730 N N . GLU A 1 89 ? 3.107 1.297 -6.265 1.00 78.19 89 GLU A N 1
ATOM 731 C CA . GLU A 1 89 ? 4.511 0.907 -6.369 1.00 78.19 89 GLU A CA 1
ATOM 732 C C . GLU A 1 89 ? 4.768 0.001 -7.581 1.00 78.19 89 GLU A C 1
ATOM 734 O O . GLU A 1 89 ? 5.722 0.220 -8.326 1.00 78.19 89 GLU A O 1
ATOM 739 N N . ASN A 1 90 ? 3.872 -0.950 -7.860 1.00 80.81 90 ASN A N 1
ATOM 740 C CA . ASN A 1 90 ? 3.946 -1.793 -9.054 1.00 80.81 90 ASN A CA 1
ATOM 741 C C . ASN A 1 90 ? 3.828 -0.971 -10.347 1.00 80.81 90 ASN A C 1
ATOM 743 O O . ASN A 1 90 ? 4.571 -1.206 -11.298 1.00 80.81 90 ASN A O 1
ATOM 747 N N . LEU A 1 91 ? 2.935 0.024 -10.391 1.00 78.12 91 LEU A N 1
ATOM 748 C CA . LEU A 1 91 ? 2.809 0.945 -11.524 1.00 78.12 91 LEU A CA 1
ATOM 749 C C . LEU A 1 91 ? 4.038 1.848 -11.670 1.00 78.12 91 LEU A C 1
ATOM 751 O O . LEU A 1 91 ? 4.476 2.105 -12.794 1.00 78.12 91 LEU A O 1
ATOM 755 N N . ARG A 1 92 ? 4.616 2.311 -10.557 1.00 79.81 92 ARG A N 1
ATOM 756 C CA . ARG A 1 92 ? 5.862 3.089 -10.543 1.00 79.81 92 ARG A CA 1
ATOM 757 C C . ARG A 1 92 ? 7.017 2.267 -11.107 1.00 79.81 92 ARG A C 1
ATOM 759 O O . ARG A 1 92 ? 7.699 2.729 -12.019 1.00 79.81 92 ARG A O 1
ATOM 766 N N . MET A 1 93 ? 7.172 1.029 -10.641 1.00 80.00 93 MET A N 1
ATOM 767 C CA . MET A 1 93 ? 8.153 0.077 -11.161 1.00 80.00 93 MET A CA 1
ATOM 768 C C . MET A 1 93 ? 7.934 -0.202 -12.647 1.00 80.00 93 MET A C 1
ATOM 770 O O . MET A 1 93 ? 8.880 -0.123 -13.428 1.00 80.00 93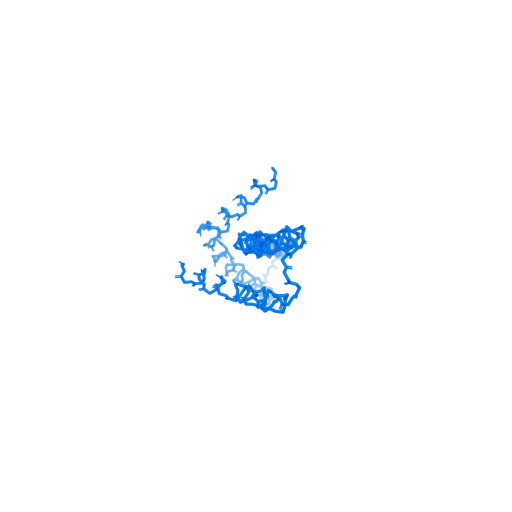 MET A O 1
ATOM 774 N N . LEU A 1 94 ? 6.690 -0.439 -13.072 1.00 80.44 94 LEU A N 1
ATOM 775 C CA . LEU A 1 94 ? 6.365 -0.662 -14.480 1.00 80.44 94 LEU A CA 1
ATOM 776 C C . LEU A 1 94 ? 6.731 0.549 -15.348 1.00 80.44 94 LEU A C 1
ATOM 778 O O . LEU A 1 94 ? 7.309 0.381 -16.418 1.00 80.44 94 LEU A O 1
ATOM 782 N N . ARG A 1 95 ? 6.449 1.772 -14.880 1.00 80.81 95 ARG A N 1
ATOM 783 C CA . ARG A 1 95 ? 6.812 3.013 -15.581 1.00 80.81 95 ARG A CA 1
ATOM 784 C C . ARG A 1 95 ? 8.326 3.155 -15.742 1.00 80.81 95 ARG A C 1
ATOM 786 O O . ARG A 1 95 ? 8.765 3.601 -16.797 1.00 80.81 95 ARG A O 1
ATOM 793 N N . ILE A 1 96 ? 9.107 2.761 -14.736 1.00 80.69 96 ILE A N 1
ATOM 794 C CA . ILE A 1 96 ? 10.579 2.776 -14.787 1.00 80.69 96 ILE A CA 1
ATOM 795 C C . ILE A 1 96 ? 11.109 1.668 -15.711 1.00 80.69 96 ILE A C 1
ATOM 797 O O . ILE A 1 96 ? 12.064 1.887 -16.451 1.00 80.69 96 ILE A O 1
ATOM 801 N N . MET A 1 97 ? 10.473 0.494 -15.729 1.00 79.19 97 MET A N 1
ATOM 802 C CA . MET A 1 97 ? 10.864 -0.614 -16.608 1.00 79.19 97 MET A CA 1
ATOM 803 C C . MET A 1 97 ? 10.483 -0.386 -18.077 1.00 79.19 97 MET A C 1
ATOM 805 O O . MET A 1 97 ? 11.162 -0.897 -18.965 1.00 79.19 97 MET A O 1
ATOM 809 N N . LEU A 1 98 ? 9.435 0.392 -18.360 1.00 81.94 98 LEU A N 1
ATOM 810 C CA . LEU A 1 98 ? 8.954 0.650 -19.719 1.00 81.94 98 LEU A CA 1
ATOM 811 C C . LEU A 1 98 ? 10.046 1.172 -20.683 1.00 81.94 98 LEU A C 1
ATOM 813 O O . LEU A 1 98 ? 10.226 0.558 -21.736 1.00 81.94 98 LEU A O 1
ATOM 817 N N . PRO A 1 99 ? 10.812 2.244 -20.378 1.00 81.75 99 PRO A N 1
ATOM 818 C CA . PRO A 1 99 ? 11.885 2.713 -21.259 1.00 81.75 99 PRO A CA 1
ATOM 819 C C . PRO A 1 99 ? 13.003 1.678 -21.432 1.00 81.75 99 PRO A C 1
ATOM 821 O O . PRO A 1 99 ? 13.591 1.595 -22.509 1.00 81.75 99 PRO A O 1
ATOM 824 N N . VAL A 1 100 ? 13.265 0.851 -20.413 1.00 83.12 100 VAL A N 1
ATOM 825 C CA . VAL A 1 100 ? 14.248 -0.240 -20.496 1.00 83.12 100 VAL A CA 1
ATOM 826 C C . VAL A 1 100 ? 13.798 -1.265 -21.533 1.00 83.12 100 VAL A C 1
ATOM 828 O O . VAL A 1 100 ? 14.561 -1.591 -22.442 1.00 83.12 100 VAL A O 1
ATOM 831 N N . VAL A 1 101 ? 12.540 -1.707 -21.461 1.00 83.69 101 VAL A N 1
ATOM 832 C CA . VAL A 1 101 ? 11.957 -2.643 -22.433 1.00 83.69 101 VAL A CA 1
ATOM 833 C C . VAL A 1 101 ? 11.990 -2.051 -23.840 1.00 83.69 101 VAL A C 1
ATOM 835 O O . VAL A 1 101 ? 12.462 -2.713 -24.761 1.00 83.69 101 VAL A O 1
ATOM 838 N N . TRP A 1 102 ? 11.581 -0.791 -24.012 1.00 84.69 102 TRP A N 1
ATOM 839 C CA . TRP A 1 102 ? 11.648 -0.111 -25.310 1.00 84.69 102 TRP A CA 1
ATOM 840 C C . TRP A 1 102 ? 13.067 -0.050 -25.866 1.00 84.69 102 TRP A C 1
ATOM 842 O O . TRP A 1 102 ? 13.273 -0.347 -27.040 1.00 84.69 102 TRP A O 1
ATOM 852 N N . SER A 1 103 ? 14.054 0.280 -25.032 1.00 82.81 103 SER A N 1
ATOM 853 C CA . SER A 1 103 ? 15.451 0.332 -25.462 1.00 82.81 103 SER A CA 1
ATOM 854 C C . SER A 1 103 ? 15.954 -1.034 -25.936 1.00 82.81 103 SER A C 1
ATOM 856 O O . SER A 1 103 ? 16.609 -1.125 -26.972 1.00 82.81 103 SER A O 1
ATOM 858 N N . HIS A 1 104 ? 15.581 -2.108 -25.237 1.00 82.12 104 HIS A N 1
ATOM 859 C CA . HIS A 1 104 ? 15.961 -3.463 -25.609 1.00 82.12 104 HIS A CA 1
ATOM 860 C C . HIS A 1 104 ? 15.283 -3.902 -26.914 1.00 82.12 104 HIS A C 1
ATOM 862 O O . HIS A 1 104 ? 15.945 -4.429 -27.807 1.00 82.12 104 HIS A O 1
ATOM 868 N N . VAL A 1 105 ? 13.985 -3.621 -27.068 1.00 85.94 105 VAL A N 1
ATOM 869 C CA . VAL A 1 105 ? 13.225 -3.923 -28.291 1.00 85.94 105 VAL A CA 1
ATOM 870 C C . VAL A 1 105 ? 13.785 -3.161 -29.493 1.00 85.94 105 VAL A C 1
ATOM 872 O O . VAL A 1 105 ? 13.990 -3.762 -30.544 1.00 85.94 105 VAL A O 1
ATOM 875 N N . ILE A 1 106 ? 14.076 -1.864 -29.357 1.00 87.88 106 ILE A N 1
ATOM 876 C CA . ILE A 1 106 ? 14.619 -1.045 -30.452 1.00 87.88 106 ILE A CA 1
ATOM 877 C C . ILE A 1 106 ? 15.967 -1.592 -30.912 1.00 87.88 106 ILE A C 1
ATOM 879 O O . ILE A 1 106 ? 16.188 -1.740 -32.112 1.00 87.88 106 ILE A O 1
ATOM 883 N N . ILE A 1 107 ? 16.862 -1.913 -29.979 1.00 84.94 107 ILE A N 1
ATOM 884 C CA . ILE A 1 107 ? 18.212 -2.323 -30.356 1.00 84.94 107 ILE A CA 1
ATOM 885 C C . ILE A 1 107 ? 18.231 -3.740 -30.930 1.00 84.94 107 ILE A C 1
ATOM 887 O O . ILE A 1 107 ? 18.876 -3.966 -31.952 1.00 84.94 107 ILE A O 1
ATOM 891 N N . THR A 1 108 ? 17.488 -4.678 -30.340 1.00 83.81 108 THR A N 1
ATOM 892 C CA . THR A 1 108 ? 17.359 -6.037 -30.894 1.00 83.81 108 THR A CA 1
ATOM 893 C C . THR A 1 108 ? 16.728 -6.006 -32.284 1.00 83.81 108 THR A C 1
ATOM 895 O O . THR A 1 108 ? 17.264 -6.603 -33.215 1.00 83.81 108 THR A O 1
ATOM 898 N N . THR A 1 109 ? 15.660 -5.224 -32.469 1.00 87.56 109 THR A N 1
ATOM 899 C CA . THR A 1 109 ? 15.021 -5.048 -33.782 1.00 87.56 109 THR A CA 1
ATOM 900 C C . THR A 1 109 ? 15.972 -4.395 -34.787 1.00 87.56 109 THR A C 1
ATOM 902 O O . THR A 1 109 ? 16.066 -4.853 -35.925 1.00 87.56 109 THR A O 1
ATOM 905 N N . GLY A 1 110 ? 16.716 -3.361 -34.380 1.00 88.19 110 GLY A N 1
ATOM 906 C CA . GLY A 1 110 ? 17.705 -2.685 -35.222 1.00 88.19 110 GLY A CA 1
ATOM 907 C C . GLY A 1 110 ? 18.844 -3.609 -35.653 1.00 88.19 110 GLY A C 1
ATOM 908 O O . GLY A 1 110 ? 19.223 -3.616 -36.823 1.00 88.19 110 GLY A O 1
ATOM 909 N N . ALA A 1 111 ? 19.337 -4.450 -34.742 1.00 84.56 111 ALA A N 1
ATOM 910 C CA . ALA A 1 111 ? 20.334 -5.468 -35.050 1.00 84.56 111 ALA A CA 1
ATOM 911 C C . ALA A 1 111 ? 19.785 -6.499 -36.054 1.00 84.56 111 ALA A C 1
ATOM 913 O O . ALA A 1 111 ? 20.427 -6.771 -37.069 1.00 84.56 111 ALA A O 1
ATOM 914 N N . CYS A 1 112 ? 18.565 -7.005 -35.849 1.00 85.06 112 CYS A N 1
ATOM 915 C CA . CYS A 1 112 ? 17.920 -7.906 -36.806 1.00 85.06 112 CYS A CA 1
ATOM 916 C C . CYS A 1 112 ? 17.764 -7.269 -38.197 1.00 85.06 112 CYS A C 1
ATOM 918 O O . CYS A 1 112 ? 18.056 -7.914 -39.204 1.00 85.06 112 CYS A O 1
ATOM 920 N N . GLN A 1 113 ? 17.346 -6.002 -38.276 1.00 89.56 113 GLN A N 1
ATOM 921 C CA . GLN A 1 113 ? 17.225 -5.287 -39.551 1.00 89.56 113 GLN A CA 1
ATOM 922 C C . GLN A 1 113 ? 18.579 -5.122 -40.247 1.00 89.56 113 GLN A C 1
ATOM 924 O O . GLN A 1 113 ? 18.693 -5.410 -41.439 1.00 89.56 113 GLN A O 1
ATOM 929 N N . PHE A 1 114 ? 19.613 -4.713 -39.508 1.00 87.25 114 PHE A N 1
ATOM 930 C CA . PHE A 1 114 ? 20.972 -4.581 -40.032 1.00 87.25 114 PHE A CA 1
ATOM 931 C C . PHE A 1 114 ? 21.494 -5.908 -40.595 1.00 87.25 114 PHE A C 1
ATOM 933 O O . PHE A 1 114 ? 22.064 -5.942 -41.686 1.00 87.25 114 PHE A O 1
ATOM 940 N N . PHE A 1 115 ? 21.231 -7.013 -39.896 1.00 84.19 115 PHE A N 1
ATOM 941 C CA . PHE A 1 115 ? 21.600 -8.352 -40.342 1.00 84.19 115 PHE A CA 1
ATOM 942 C C . PHE A 1 115 ? 20.919 -8.750 -41.660 1.00 84.19 115 PHE A C 1
ATOM 944 O O . PHE A 1 115 ? 21.584 -9.228 -42.585 1.00 84.19 115 PHE A O 1
ATOM 951 N N . ILE A 1 116 ? 19.608 -8.520 -41.776 1.00 87.75 116 ILE A N 1
ATOM 952 C CA . ILE A 1 116 ? 18.847 -8.838 -42.993 1.00 87.75 116 ILE A CA 1
ATOM 953 C C . ILE A 1 116 ? 19.390 -8.033 -44.181 1.00 87.75 116 ILE A C 1
ATOM 955 O O . ILE A 1 116 ? 19.674 -8.607 -45.233 1.00 87.75 116 ILE A O 1
ATOM 959 N N . VAL A 1 117 ? 19.598 -6.723 -44.005 1.00 90.62 117 VAL A N 1
ATOM 960 C CA . VAL A 1 117 ? 20.136 -5.846 -45.058 1.00 90.62 117 VAL A CA 1
ATOM 961 C C . VAL A 1 117 ? 21.548 -6.270 -45.462 1.00 90.62 117 VAL A C 1
ATOM 963 O O . VAL A 1 117 ? 21.826 -6.413 -46.651 1.00 90.62 117 VAL A O 1
ATOM 966 N N . GLY A 1 118 ? 22.432 -6.541 -44.498 1.00 87.44 118 GLY A N 1
ATOM 967 C CA . GLY A 1 118 ? 23.792 -7.004 -44.782 1.00 87.44 118 GLY A CA 1
ATOM 968 C C . GLY A 1 118 ? 23.823 -8.322 -45.559 1.00 87.44 118 GLY A C 1
ATOM 969 O O . GLY A 1 118 ? 24.625 -8.484 -46.480 1.00 87.44 118 GLY A O 1
ATOM 970 N N . THR A 1 119 ? 22.895 -9.232 -45.255 1.00 85.06 119 THR A N 1
ATOM 971 C CA . THR A 1 119 ? 22.748 -10.498 -45.984 1.00 85.06 119 THR A CA 1
ATOM 972 C C . THR A 1 119 ? 22.275 -10.268 -47.422 1.00 85.06 119 THR A C 1
ATOM 974 O O . THR A 1 119 ? 22.814 -10.871 -48.350 1.00 85.06 119 THR A O 1
ATOM 977 N N . MET A 1 120 ? 21.325 -9.348 -47.641 1.00 90.44 120 MET A N 1
ATOM 978 C CA . MET A 1 120 ? 20.884 -8.957 -48.989 1.00 90.44 120 MET A CA 1
ATOM 979 C C . MET A 1 120 ? 22.011 -8.330 -49.824 1.00 90.44 120 MET A C 1
ATOM 981 O O . MET A 1 120 ? 22.049 -8.518 -51.037 1.00 90.44 120 MET A O 1
ATOM 985 N N . MET A 1 121 ? 22.953 -7.633 -49.184 1.00 92.00 121 MET A N 1
ATOM 986 C CA . MET A 1 121 ? 24.128 -7.037 -49.834 1.00 92.00 121 MET A CA 1
ATOM 987 C C . MET A 1 121 ? 25.292 -8.025 -50.052 1.00 92.00 121 MET A C 1
ATOM 989 O O . MET A 1 121 ? 26.377 -7.598 -50.438 1.00 92.00 121 MET A O 1
ATOM 993 N N . GLN A 1 122 ? 25.094 -9.330 -49.814 1.00 89.75 122 GLN A N 1
ATOM 994 C CA . GLN A 1 122 ? 26.132 -10.371 -49.905 1.00 89.75 122 GLN A CA 1
ATOM 995 C C . GLN A 1 122 ? 27.375 -10.093 -49.040 1.00 89.75 122 GLN A C 1
ATOM 997 O O . GLN A 1 122 ? 28.494 -10.479 -49.392 1.00 89.75 122 GLN A O 1
ATOM 1002 N N . ILE A 1 123 ? 27.203 -9.448 -47.881 1.00 82.94 123 ILE A N 1
ATOM 1003 C CA . ILE A 1 123 ? 28.294 -9.326 -46.912 1.00 82.94 123 ILE A CA 1
ATOM 1004 C C . ILE A 1 123 ? 28.706 -10.739 -46.478 1.00 82.94 123 ILE A C 1
ATOM 1006 O O . ILE A 1 123 ? 27.867 -11.566 -46.123 1.00 82.94 123 ILE A O 1
ATOM 1010 N N . SER A 1 124 ? 30.012 -11.016 -46.547 1.00 79.62 124 SER A N 1
ATOM 1011 C CA . SER A 1 124 ? 30.588 -12.337 -46.283 1.00 79.62 124 SER A CA 1
ATOM 1012 C C . SER A 1 124 ? 30.067 -12.938 -44.976 1.00 79.62 124 SER A C 1
ATOM 1014 O O . SER A 1 124 ? 30.214 -12.352 -43.900 1.00 79.62 124 SER A O 1
ATOM 1016 N N . THR A 1 125 ? 29.527 -14.154 -45.069 1.00 77.50 125 THR A N 1
ATOM 1017 C CA . THR A 1 125 ? 29.001 -14.943 -43.942 1.00 77.50 125 THR A CA 1
ATOM 1018 C C . THR A 1 125 ? 30.047 -15.213 -42.860 1.00 77.50 125 THR A C 1
ATOM 1020 O O . THR A 1 125 ? 29.703 -15.536 -41.727 1.00 77.50 125 THR A O 1
ATOM 1023 N N . ARG A 1 126 ? 31.334 -15.010 -43.166 1.00 82.25 126 ARG A N 1
ATOM 1024 C CA . ARG A 1 126 ? 32.444 -15.119 -42.214 1.00 82.25 126 ARG A CA 1
ATOM 1025 C C . ARG A 1 126 ? 32.374 -14.098 -41.070 1.00 82.25 126 ARG A C 1
ATOM 1027 O O . ARG A 1 126 ? 32.956 -14.348 -40.022 1.00 82.25 126 ARG A O 1
ATOM 1034 N N . ASN A 1 127 ? 31.657 -12.985 -41.248 1.00 77.31 127 ASN A N 1
ATOM 1035 C CA . ASN A 1 127 ? 31.480 -11.955 -40.215 1.00 77.31 127 ASN A CA 1
ATOM 1036 C C . ASN A 1 127 ? 30.333 -12.261 -39.233 1.00 77.31 127 ASN A C 1
ATOM 1038 O O . ASN A 1 127 ? 30.165 -11.540 -38.252 1.00 77.31 127 ASN A O 1
ATOM 1042 N N . PHE A 1 128 ? 29.557 -13.321 -39.476 1.00 75.81 128 PHE A N 1
ATOM 1043 C CA . PHE A 1 128 ? 28.409 -13.710 -38.653 1.00 75.81 128 PHE A CA 1
ATOM 1044 C C . PHE A 1 128 ? 28.737 -13.952 -37.165 1.00 75.81 128 PHE A C 1
ATOM 1046 O O . PHE A 1 128 ? 28.025 -13.400 -36.327 1.00 75.81 128 PHE A O 1
ATOM 1053 N N . PRO A 1 129 ? 29.829 -14.658 -36.800 1.00 81.44 129 PRO A N 1
ATOM 1054 C CA . PRO A 1 129 ? 30.142 -14.923 -35.392 1.00 81.44 129 PRO A CA 1
ATOM 1055 C C . PRO A 1 129 ? 30.448 -13.641 -34.605 1.00 81.44 129 PRO A C 1
ATOM 1057 O O . PRO A 1 129 ? 30.035 -13.487 -33.463 1.00 81.44 129 PRO A O 1
ATOM 1060 N N . LEU A 1 130 ? 31.118 -12.674 -35.244 1.00 79.50 130 LEU A N 1
ATOM 1061 C CA . LEU A 1 130 ? 31.439 -11.381 -34.629 1.00 79.50 130 LEU A CA 1
ATOM 1062 C C . LEU A 1 130 ? 30.182 -10.537 -34.382 1.00 79.50 130 LEU A C 1
ATOM 1064 O O . LEU A 1 130 ? 30.116 -9.773 -33.420 1.00 79.50 130 LEU A O 1
ATOM 1068 N N . PHE A 1 131 ? 29.183 -10.668 -35.255 1.00 80.25 131 PHE A N 1
ATOM 1069 C CA . PHE A 1 131 ? 27.904 -9.992 -35.097 1.00 80.25 131 PHE A CA 1
ATOM 1070 C C . PHE A 1 131 ? 27.075 -10.610 -33.962 1.00 80.25 131 PHE A C 1
ATOM 1072 O O . PHE A 1 131 ? 26.537 -9.879 -33.131 1.00 80.25 131 PHE A O 1
ATOM 1079 N N . GLU A 1 132 ? 27.030 -11.939 -33.874 1.00 79.94 132 GLU A N 1
ATOM 1080 C CA . GLU A 1 132 ? 26.378 -12.662 -32.776 1.00 79.94 132 GLU A CA 1
ATOM 1081 C C . GLU A 1 132 ? 26.973 -12.276 -31.409 1.00 79.94 132 GLU A C 1
ATOM 1083 O O . GLU A 1 132 ? 26.238 -11.897 -30.493 1.00 79.94 132 GLU A O 1
ATOM 1088 N N . ASP A 1 133 ? 28.305 -12.230 -31.304 1.00 81.31 133 ASP A N 1
ATOM 1089 C CA . ASP A 1 133 ? 28.996 -11.785 -30.087 1.00 81.31 133 ASP A CA 1
ATOM 1090 C C . ASP A 1 133 ? 28.675 -10.325 -29.725 1.00 81.31 133 ASP A C 1
ATOM 1092 O O . ASP A 1 133 ? 28.504 -9.992 -28.549 1.00 81.31 133 ASP A O 1
ATOM 1096 N N . SER A 1 134 ? 28.516 -9.443 -30.718 1.00 78.81 134 SER A N 1
ATOM 1097 C CA . SER A 1 134 ? 28.149 -8.041 -30.476 1.00 78.81 134 SER A CA 1
ATOM 1098 C C . SER A 1 134 ? 26.727 -7.872 -29.914 1.00 78.81 134 SER A C 1
ATOM 1100 O O . SER A 1 134 ? 26.493 -6.989 -29.085 1.00 78.81 134 SER A O 1
ATOM 1102 N N . ILE A 1 135 ? 25.791 -8.757 -30.278 1.00 76.00 135 ILE A N 1
ATOM 1103 C CA . ILE A 1 135 ? 24.436 -8.801 -29.702 1.00 76.00 135 ILE A CA 1
ATOM 1104 C C . ILE A 1 135 ? 24.467 -9.364 -28.274 1.00 76.00 135 ILE A C 1
ATOM 1106 O O . ILE A 1 135 ? 23.729 -8.896 -27.406 1.00 76.00 135 ILE A O 1
ATOM 1110 N N . ASN A 1 136 ? 25.355 -10.315 -27.983 1.00 77.25 136 ASN A N 1
ATOM 1111 C CA . ASN A 1 136 ? 25.522 -10.828 -26.621 1.00 77.25 136 ASN A CA 1
ATOM 1112 C C . ASN A 1 136 ? 26.062 -9.758 -25.654 1.00 77.25 136 ASN A C 1
ATOM 1114 O O . ASN A 1 136 ? 25.661 -9.723 -24.491 1.00 77.25 136 ASN A O 1
ATOM 1118 N N . VAL A 1 137 ? 26.887 -8.815 -26.126 1.00 75.44 137 VAL A N 1
ATOM 1119 C CA . VAL A 1 137 ? 27.309 -7.650 -25.320 1.00 75.44 137 VAL A CA 1
ATOM 1120 C C . VAL A 1 137 ? 26.138 -6.704 -25.036 1.00 75.44 137 VAL A C 1
ATOM 1122 O O . VAL A 1 137 ? 26.074 -6.087 -23.976 1.00 75.44 137 VAL A O 1
ATOM 1125 N N . LEU A 1 138 ? 25.152 -6.636 -25.929 1.00 69.81 138 LEU A N 1
ATOM 1126 C CA . LEU A 1 138 ? 23.934 -5.847 -25.743 1.00 69.81 138 LEU A CA 1
ATOM 1127 C C . LEU A 1 138 ? 23.047 -6.349 -24.594 1.00 69.81 138 LEU A C 1
ATOM 1129 O O . LEU A 1 138 ? 22.302 -5.567 -24.003 1.00 69.81 138 LEU A O 1
ATOM 1133 N N . PHE A 1 139 ? 23.187 -7.612 -24.190 1.00 69.38 139 PHE A N 1
ATOM 1134 C CA . PHE A 1 139 ? 22.527 -8.154 -23.000 1.00 69.38 139 PHE A CA 1
ATOM 1135 C C . PHE A 1 139 ? 23.002 -7.480 -21.697 1.00 69.38 139 PHE A C 1
ATOM 1137 O O . PHE A 1 139 ? 22.223 -7.352 -20.748 1.00 69.38 139 PHE A O 1
ATOM 1144 N N . LEU A 1 140 ? 24.237 -6.955 -21.657 1.00 74.31 140 LEU A N 1
ATOM 1145 C CA . LEU A 1 140 ? 24.747 -6.187 -20.509 1.00 74.31 140 LEU A CA 1
ATOM 1146 C C . LEU A 1 140 ? 23.981 -4.874 -20.287 1.00 74.31 140 LEU A C 1
ATOM 1148 O O . LEU A 1 140 ? 23.962 -4.366 -19.166 1.00 74.31 140 LEU A O 1
ATOM 1152 N N . GLN A 1 141 ? 23.286 -4.341 -21.296 1.00 73.31 141 GLN A N 1
ATOM 1153 C CA . GLN A 1 141 ? 22.425 -3.165 -21.135 1.00 73.31 141 GLN A CA 1
ATOM 1154 C C . GLN A 1 141 ? 21.314 -3.395 -20.102 1.00 73.31 141 GLN A C 1
ATOM 1156 O O . GLN A 1 141 ? 20.975 -2.475 -19.356 1.00 73.31 141 GLN A O 1
ATOM 1161 N N . GLY A 1 142 ? 20.792 -4.624 -20.013 1.00 67.62 142 GLY A N 1
ATOM 1162 C CA . GLY A 1 142 ? 19.799 -5.005 -19.007 1.00 67.62 142 GLY A CA 1
ATOM 1163 C C . GLY A 1 142 ? 20.330 -4.943 -17.570 1.00 67.62 142 GLY A C 1
ATOM 1164 O O . GLY A 1 142 ? 19.546 -4.773 -16.643 1.00 67.62 142 GLY A O 1
ATOM 1165 N N . ILE A 1 143 ? 21.654 -5.019 -17.384 1.00 72.75 143 ILE A N 1
ATOM 1166 C CA . ILE A 1 143 ? 22.326 -4.921 -16.079 1.00 72.75 143 ILE A CA 1
ATOM 1167 C C . ILE A 1 143 ? 22.676 -3.460 -15.759 1.00 72.75 143 ILE A C 1
ATOM 1169 O O . ILE A 1 143 ? 22.477 -3.004 -14.633 1.00 72.75 143 ILE A O 1
ATOM 1173 N N . PHE A 1 144 ? 23.166 -2.699 -16.743 1.00 74.88 144 PHE A N 1
ATOM 1174 C CA . PHE A 1 144 ? 23.611 -1.319 -16.526 1.00 74.88 144 PHE A CA 1
ATOM 1175 C C . PHE A 1 144 ? 22.470 -0.299 -16.410 1.00 74.88 144 PHE A C 1
ATOM 1177 O O . PHE A 1 144 ? 22.614 0.676 -15.671 1.00 74.88 144 PHE A O 1
ATOM 1184 N N . MET A 1 145 ? 21.334 -0.498 -17.090 1.00 71.44 145 MET A N 1
ATOM 1185 C CA . MET A 1 145 ? 20.214 0.453 -17.020 1.00 71.44 145 MET A CA 1
ATOM 1186 C C . MET A 1 145 ? 19.596 0.578 -15.615 1.00 71.44 145 MET A C 1
ATOM 1188 O O . MET A 1 145 ? 19.460 1.708 -15.143 1.00 71.44 145 MET A O 1
ATOM 1192 N N . PRO A 1 146 ? 19.271 -0.517 -14.897 1.00 68.38 146 PRO A N 1
ATOM 1193 C CA . PRO A 1 146 ? 18.765 -0.422 -13.525 1.00 68.38 146 PRO A CA 1
ATOM 1194 C C . PRO A 1 146 ? 19.748 0.268 -12.565 1.00 68.38 146 PRO A C 1
ATOM 1196 O O . PRO A 1 146 ? 19.332 1.031 -11.697 1.00 68.38 146 PRO A O 1
ATOM 1199 N N . LEU A 1 147 ? 21.058 0.055 -12.752 1.00 73.69 147 LEU A N 1
ATOM 1200 C CA . LEU A 1 147 ? 22.116 0.690 -11.954 1.00 73.69 147 LEU A CA 1
ATOM 1201 C C . LEU A 1 147 ? 22.199 2.210 -12.161 1.00 73.69 147 LEU A C 1
ATOM 1203 O O . LEU A 1 147 ? 22.496 2.936 -11.214 1.00 73.69 147 LEU A O 1
ATOM 1207 N N . PHE A 1 148 ? 21.925 2.703 -13.371 1.00 70.00 148 PHE A N 1
ATOM 1208 C CA . PHE A 1 148 ? 21.871 4.143 -13.645 1.00 70.00 148 PHE A CA 1
ATOM 1209 C C . PHE A 1 148 ? 20.647 4.812 -13.007 1.00 70.00 148 PHE A C 1
ATOM 1211 O O . PHE A 1 148 ? 20.771 5.914 -12.477 1.00 70.00 148 PHE A O 1
ATOM 1218 N N . PHE A 1 149 ? 19.494 4.135 -13.009 1.00 63.47 149 PHE A N 1
ATOM 1219 C CA . PHE A 1 149 ? 18.262 4.644 -12.397 1.00 63.47 149 PHE A CA 1
ATOM 1220 C C . PHE A 1 149 ? 18.269 4.589 -10.864 1.00 63.47 149 PHE A C 1
ATOM 1222 O O . PHE A 1 149 ? 17.643 5.433 -10.241 1.00 63.47 149 PHE A O 1
ATOM 1229 N N . LEU A 1 150 ? 19.006 3.663 -10.242 1.00 66.06 150 LEU A N 1
ATOM 1230 C CA . LEU A 1 150 ? 19.182 3.616 -8.779 1.00 66.06 150 LEU A CA 1
ATOM 1231 C C . LEU A 1 150 ? 20.025 4.775 -8.212 1.00 66.06 150 LEU A C 1
ATOM 1233 O O . LEU A 1 150 ? 20.096 4.933 -6.995 1.00 66.06 150 LEU A O 1
ATOM 1237 N N . ARG A 1 151 ? 20.707 5.548 -9.068 1.00 56.75 151 ARG A N 1
ATOM 1238 C CA . ARG A 1 151 ? 21.611 6.637 -8.661 1.00 56.75 151 ARG A CA 1
ATOM 1239 C C . ARG A 1 151 ? 20.964 8.030 -8.714 1.00 56.75 151 ARG A C 1
ATOM 1241 O O . ARG A 1 151 ? 21.579 8.978 -8.225 1.00 56.75 151 ARG A O 1
ATOM 1248 N N . GLN A 1 152 ? 19.785 8.160 -9.322 1.00 49.12 152 GLN A N 1
ATOM 1249 C CA . GLN A 1 152 ? 18.992 9.397 -9.370 1.00 49.12 152 GLN A CA 1
ATOM 1250 C C . GLN A 1 152 ? 17.907 9.375 -8.297 1.00 49.12 152 GLN A C 1
ATOM 1252 O O . GLN A 1 152 ? 17.655 10.459 -7.729 1.00 49.12 152 GLN A O 1
#

Foldseek 3Di:
DVVVVLVVLVCCLPDPVNVVCLVVVVVVLVVLVVVLVVCVVCVVVPPDDPVVNVVVVVVSVVSVVVSVVVVVVSVVSVVSNVVSVVVVVVVVVVVLCVVVVVVLVVVVVVLVVVVVVCVVVVPDPVCVVVSVVVVVVVVCSNVVSVVVVVVD

Sequence (152 aa):
MLNETLEDAIFYSESVYLRVMLAVRTPLLCIALVLLVILHLNRHKFVAHHSLSVLLNCHFVWTFILCFITAVDHFHTIFLLIFMYQITENLRMLRIMLPVVWSHVIITTGACQFFIVGTMMQISTRNFPLFEDSINVLFLQGIFMPLFFLRQ

Organism: NCBI:txid1317129